Protein 2RA5 (pdb70)

B-factor: mean 69.68, std 23.27, range [31.13, 173.4]

CATH classification: 3.40.1410.10

Secondary structure (DSSP, 8-state):
-EEEEE--EEEEEEEEEEE--HHHHHHHT--TT-EEEEEEEEEEBTTB--EEEEEE-SSS----TTHHHHS-TTT--TTS----EEEE---EEEPPHHHHHHHT--TT-EEE--EEEE-TTS-EEEEEEEEB-TTT----EEEEE--

Radius of gyration: 16.04 Å; Cα contacts (8 Å, |Δi|>4): 306; chains: 1; bounding box: 36×43×37 Å

Structure (mmCIF, N/CA/C/O backbone):
data_2RA5
#
_entry.id   2RA5
#
_cell.length_a   43.768
_cell.length_b   43.768
_cell.length_c   170.735
_cell.angle_alpha   90.00
_cell.angle_beta   90.00
_cell.angle_gamma   90.00
#
_symmetry.space_group_name_H-M   'P 43 21 2'
#
loop_
_entity.id
_entity.type
_entity.pdbx_description
1 polymer 'Putative transcriptional regulator'
2 non-polymer 'S,R MESO-TARTARIC ACID'
3 non-polymer 'ISOPROPYL ALCOHOL'
4 water water
#
loop_
_atom_site.group_PDB
_atom_site.id
_atom_site.type_symbol
_atom_site.label_atom_id
_atom_site.label_alt_id
_atom_site.label_comp_id
_atom_site.label_asym_id
_atom_site.label_entity_id
_atom_site.label_seq_id
_atom_site.pdbx_PDB_ins_code
_atom_site.Cartn_x
_atom_site.Cartn_y
_atom_site.Cartn_z
_atom_site.occupancy
_atom_site.B_iso_or_equiv
_atom_site.auth_seq_id
_atom_site.auth_comp_id
_atom_site.auth_asym_id
_atom_site.auth_atom_id
_atom_site.pdbx_PDB_model_num
ATOM 1 N N . GLY A 1 68 ? 34.292 -0.545 41.392 1.00 101.20 66 GLY A N 1
ATOM 2 C CA . GLY A 1 68 ? 34.446 0.672 42.173 1.00 114.78 66 GLY A CA 1
ATOM 3 C C . GLY A 1 68 ? 34.362 1.909 41.292 1.00 108.11 66 GLY A C 1
ATOM 4 O O . GLY A 1 68 ? 34.663 1.833 40.093 1.00 93.25 66 GLY A O 1
ATOM 5 N N . LEU A 1 69 ? 33.962 3.040 41.880 1.00 87.44 67 LEU A N 1
ATOM 6 C CA . LEU A 1 69 ? 33.736 4.274 41.124 1.00 72.05 67 LEU A CA 1
ATOM 7 C C . LEU A 1 69 ? 34.756 5.401 41.405 1.00 63.54 67 LEU A C 1
ATOM 8 O O . LEU A 1 69 ? 34.737 6.053 42.445 1.00 66.21 67 LEU A O 1
ATOM 13 N N . LEU A 1 70 ? 35.645 5.623 40.451 1.00 63.57 68 LEU A N 1
ATOM 14 C CA . LEU A 1 70 ? 36.546 6.754 40.521 1.00 67.16 68 LEU A CA 1
ATOM 15 C C . LEU A 1 70 ? 35.893 8.043 39.967 1.00 67.89 68 LEU A C 1
ATOM 16 O O . LEU A 1 70 ? 34.993 8.006 39.124 1.00 63.18 68 LEU A O 1
ATOM 21 N N . VAL A 1 71 ? 36.359 9.183 40.457 1.00 66.26 69 VAL A N 1
ATOM 22 C CA . VAL A 1 71 ? 35.794 10.471 40.091 1.00 56.88 69 VAL A CA 1
ATOM 23 C C . VAL A 1 71 ? 36.880 11.441 39.600 1.00 70.45 69 VAL A C 1
ATOM 24 O O . VAL A 1 71 ? 38.029 11.411 40.059 1.00 76.08 69 VAL A O 1
ATOM 28 N N . ARG A 1 72 ? 36.512 12.270 38.633 1.00 68.65 70 ARG A N 1
ATOM 29 C CA . ARG A 1 72 ? 37.366 13.346 38.159 1.00 72.25 70 ARG A CA 1
ATOM 30 C C . ARG A 1 72 ? 36.491 14.584 38.048 1.00 82.92 70 ARG A C 1
ATOM 31 O O . ARG A 1 72 ? 35.403 14.529 37.474 1.00 74.17 70 ARG A O 1
ATOM 39 N N . ARG A 1 73 ? 36.941 15.701 38.603 1.00 92.53 71 ARG A N 1
ATOM 40 C CA . ARG A 1 73 ? 36.154 16.924 38.511 1.00 96.91 71 ARG A CA 1
ATOM 41 C C . ARG A 1 73 ? 36.419 17.605 37.175 1.00 100.50 71 ARG A C 1
ATOM 42 O O . ARG A 1 73 ? 37.569 17.734 36.762 1.00 105.07 71 ARG A O 1
ATOM 50 N N . ARG A 1 74 ? 35.351 18.027 36.502 1.00 107.25 72 ARG A N 1
ATOM 51 C CA . ARG A 1 74 ? 35.465 18.833 35.286 1.00 112.21 72 ARG A CA 1
ATOM 52 C C . ARG A 1 74 ? 35.264 20.319 35.571 1.00 98.99 72 ARG A C 1
ATOM 53 O O . ARG A 1 74 ? 36.432 20.049 35.818 1.00 112.41 72 ARG A O 1
ATOM 61 N N . PRO A 1 105 ? 39.233 30.991 39.516 1.00 88.47 103 PRO A N 1
ATOM 62 C CA . 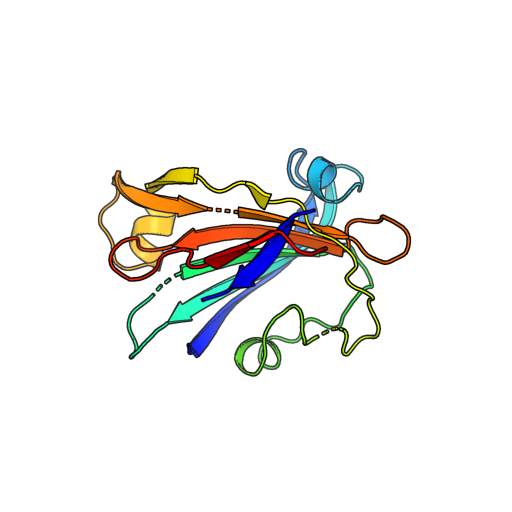PRO A 1 105 ? 38.586 32.278 39.652 1.00 97.68 103 PRO A CA 1
ATOM 63 C C . PRO A 1 105 ? 39.405 33.222 40.560 1.00 92.81 103 PRO A C 1
ATOM 64 O O . PRO A 1 105 ? 40.505 32.879 40.988 1.00 99.86 103 PRO A O 1
ATOM 68 N N . ALA A 1 106 ? 38.847 34.382 40.904 1.00 74.45 104 ALA A N 1
ATOM 69 C CA . ALA A 1 106 ? 39.478 35.267 41.889 1.00 80.69 104 ALA A CA 1
ATOM 70 C C . ALA A 1 106 ? 38.740 35.248 43.224 1.00 77.20 104 ALA A C 1
ATOM 71 O O . ALA A 1 106 ? 37.504 35.219 43.282 1.00 60.89 104 ALA A O 1
ATOM 73 N N . THR A 1 107 ? 39.501 35.281 44.306 1.0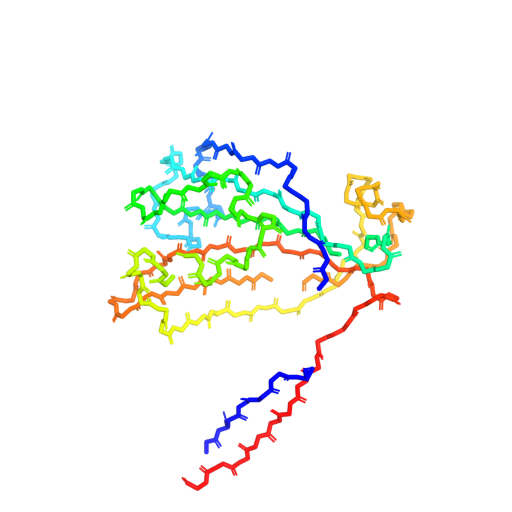0 64.99 105 THR A N 1
ATOM 74 C CA . THR A 1 107 ? 38.899 35.150 45.629 1.00 75.84 105 THR A CA 1
ATOM 75 C C . THR A 1 107 ? 39.063 36.407 46.488 1.00 64.48 105 THR A C 1
ATOM 76 O O . THR A 1 107 ? 40.155 36.978 46.567 1.00 76.80 105 THR A O 1
ATOM 80 N N . LYS A 1 108 ? 37.972 36.842 47.115 1.00 68.79 106 LYS A N 1
ATOM 81 C CA . LYS A 1 108 ? 38.020 37.954 48.068 1.00 88.12 106 LYS A CA 1
ATOM 82 C C . LYS A 1 108 ? 37.455 37.600 49.450 1.00 77.28 106 LYS A C 1
ATOM 83 O O . LYS A 1 108 ? 36.278 37.266 49.590 1.00 67.04 106 LYS A O 1
ATOM 89 N N . VAL A 1 109 ? 38.293 37.686 50.476 1.00 65.62 107 VAL A N 1
ATOM 90 C CA . VAL A 1 109 ? 37.849 37.377 51.830 1.00 72.14 107 VAL A CA 1
ATOM 91 C C . VAL A 1 109 ? 36.916 38.435 52.431 1.00 63.16 107 VAL A C 1
ATOM 92 O O . VAL A 1 109 ? 37.276 39.600 52.529 1.00 71.93 107 VAL A O 1
ATOM 96 N N . LEU A 1 110 ? 35.727 38.016 52.851 1.00 58.60 108 LEU A N 1
ATOM 97 C CA . LEU A 1 110 ? 34.759 38.922 53.472 1.00 50.02 108 LEU A CA 1
ATOM 98 C C . LEU A 1 110 ? 34.678 38.792 54.997 1.00 72.25 108 LEU A C 1
ATOM 99 O O . LEU A 1 110 ? 34.254 39.717 55.674 1.00 62.12 108 LEU A O 1
ATOM 104 N N . VAL A 1 111 ? 35.049 37.636 55.532 1.00 61.27 109 VAL A N 1
ATOM 105 C CA . VAL A 1 111 ? 35.030 37.427 56.968 1.00 51.01 109 VAL A CA 1
ATOM 106 C C . VAL A 1 111 ? 36.144 36.488 57.394 1.00 54.61 109 VAL A C 1
ATOM 107 O O . VAL A 1 111 ? 36.314 35.400 56.850 1.00 55.40 109 VAL A O 1
ATOM 111 N N . ASN A 1 112 ? 36.915 36.929 58.370 1.00 37.30 110 ASN A N 1
ATOM 112 C CA . ASN A 1 112 ? 37.888 36.063 59.023 1.00 55.96 110 ASN A CA 1
ATOM 113 C C . ASN A 1 112 ? 37.799 36.213 60.567 1.00 52.31 110 ASN A C 1
ATOM 114 O O . ASN A 1 112 ? 38.399 37.088 61.178 1.00 40.26 110 ASN A O 1
ATOM 119 N N . THR A 1 113 ? 37.017 35.358 61.198 1.00 47.14 111 THR A N 1
ATOM 120 C CA . THR A 1 113 ? 36.730 35.545 62.600 1.00 42.55 111 THR A CA 1
ATOM 121 C C . THR A 1 113 ? 36.713 34.250 63.459 1.00 54.92 111 THR A C 1
ATOM 122 O O . THR A 1 113 ? 36.920 33.127 62.987 1.00 41.57 111 THR A O 1
ATOM 126 N N . VAL A 1 114 ? 36.505 34.447 64.748 1.00 50.80 112 VAL A N 1
ATOM 127 C CA . VAL A 1 114 ? 36.402 33.359 65.703 1.00 48.20 112 VAL A CA 1
ATOM 128 C C . VAL A 1 114 ? 35.039 33.490 66.367 1.00 39.82 112 VAL A C 1
ATOM 129 O O . VAL A 1 114 ? 34.566 34.598 66.642 1.00 44.57 112 VAL A O 1
ATOM 133 N N . VAL A 1 115 ? 34.417 32.352 66.645 1.00 46.68 113 VAL A N 1
ATOM 134 C CA . VAL A 1 115 ? 32.970 32.295 66.788 1.00 42.05 113 VAL A CA 1
ATOM 135 C C . VAL A 1 115 ? 32.616 31.065 67.637 1.00 50.19 113 VAL A C 1
ATOM 136 O O . VAL A 1 115 ? 33.350 30.080 67.627 1.00 36.82 113 VAL A O 1
ATOM 140 N N . PRO A 1 116 ? 31.523 31.127 68.410 1.00 40.58 114 PRO A N 1
ATOM 141 C CA . PRO A 1 116 ? 31.123 29.933 69.173 1.00 44.77 114 PRO A CA 1
ATOM 142 C C . PRO A 1 116 ? 30.339 28.961 68.310 1.00 54.89 114 PRO A C 1
ATOM 143 O O . PRO A 1 116 ? 29.466 29.414 67.584 1.00 47.05 114 PRO A O 1
ATOM 147 N N . ALA A 1 117 ? 30.616 27.661 68.392 1.00 45.50 115 ALA A N 1
ATOM 148 C CA . ALA A 1 117 ? 29.904 26.697 67.552 1.00 36.32 115 ALA A CA 1
ATOM 149 C C . ALA A 1 117 ? 28.414 26.560 67.908 1.00 44.16 115 ALA A C 1
ATOM 150 O O . ALA A 1 117 ? 28.057 26.378 69.063 1.00 50.77 115 ALA A O 1
ATOM 152 N N . THR A 1 118 ? 27.549 26.704 66.908 1.00 47.95 116 THR A N 1
ATOM 153 C CA . THR A 1 118 ? 26.129 26.387 67.053 1.00 46.76 116 THR A CA 1
ATOM 154 C C . THR A 1 118 ? 26.026 24.876 67.021 1.00 55.75 116 THR A C 1
ATOM 155 O O . THR A 1 118 ? 27.027 24.182 66.826 1.00 53.83 116 THR A O 1
ATOM 159 N N . ALA A 1 119 ? 24.818 24.362 67.189 1.00 56.21 117 ALA A N 1
ATOM 160 C CA . ALA A 1 119 ? 24.642 22.926 67.260 1.00 66.88 117 ALA A CA 1
ATOM 161 C C . ALA A 1 119 ? 25.001 22.268 65.942 1.00 53.55 117 ALA A C 1
ATOM 162 O O . ALA A 1 119 ? 25.633 21.221 65.931 1.00 62.59 117 ALA A O 1
ATOM 164 N N A GLU A 1 120 ? 24.598 22.904 64.833 0.50 47.51 118 GLU A N 1
ATOM 165 N N B GLU A 1 120 ? 24.614 22.873 64.815 0.50 48.00 118 GLU A N 1
ATOM 166 C CA A GLU A 1 120 ? 24.882 22.415 63.487 0.50 53.72 118 GLU A CA 1
ATOM 167 C CA B GLU A 1 120 ? 24.934 22.260 63.532 0.50 53.79 118 GLU A CA 1
ATOM 168 C C A GLU A 1 120 ? 26.383 22.345 63.221 0.50 53.45 118 GLU A C 1
ATOM 169 C C B GLU A 1 120 ? 26.429 22.311 63.226 0.50 53.09 118 GLU A C 1
ATOM 170 O O A GLU A 1 120 ? 26.896 21.351 62.707 0.50 48.65 118 GLU A O 1
ATOM 171 O O B GLU A 1 120 ? 26.987 21.361 62.679 0.50 47.38 118 GLU A O 1
ATOM 182 N N . ILE A 1 121 ? 27.087 23.405 63.588 1.00 49.16 119 ILE A N 1
ATOM 183 C CA . ILE A 1 121 ? 28.527 23.463 63.386 1.00 51.28 119 ILE A CA 1
ATOM 184 C C . ILE A 1 121 ? 29.238 22.461 64.288 1.00 47.67 119 ILE A C 1
ATOM 185 O O . ILE A 1 121 ? 30.189 21.811 63.864 1.00 47.23 119 ILE A O 1
ATOM 190 N N . ALA A 1 122 ? 28.776 22.338 65.530 1.00 50.05 120 ALA A N 1
ATOM 191 C CA . ALA A 1 122 ? 29.388 21.418 66.488 1.00 41.22 120 ALA A CA 1
ATOM 192 C C . ALA A 1 122 ? 29.231 19.982 65.984 1.00 40.49 120 ALA A C 1
ATOM 193 O O . ALA A 1 122 ? 30.191 19.196 65.919 1.00 43.05 120 ALA A O 1
ATOM 195 N N . ALA A 1 123 ? 28.008 19.653 65.604 1.00 35.84 121 ALA A N 1
ATOM 196 C CA . ALA A 1 123 ? 27.712 18.385 64.945 1.00 50.76 121 ALA A CA 1
ATOM 197 C C . ALA A 1 123 ? 28.632 18.079 63.757 1.00 54.62 121 ALA A C 1
ATOM 198 O O . ALA A 1 123 ? 29.210 16.989 63.695 1.00 48.38 121 ALA A O 1
ATOM 200 N N . ALA A 1 124 ? 28.778 19.026 62.826 1.00 38.52 122 ALA A N 1
ATOM 201 C CA . ALA A 1 124 ? 29.605 18.775 61.640 1.00 44.36 122 ALA A CA 1
ATOM 202 C C . ALA A 1 124 ? 31.051 18.508 62.035 1.00 41.79 122 ALA A C 1
ATOM 203 O O . ALA A 1 124 ? 31.658 17.541 61.588 1.00 47.95 122 ALA A O 1
ATOM 205 N N . LEU A 1 125 ? 31.581 19.336 62.923 1.00 45.31 123 LEU A N 1
ATOM 206 C CA . LEU A 1 125 ? 33.011 19.327 63.226 1.00 38.60 123 LEU A CA 1
ATOM 207 C C . LEU A 1 125 ? 33.391 18.369 64.355 1.00 42.43 123 LEU A C 1
ATOM 208 O O . LEU A 1 125 ? 34.576 18.086 64.563 1.00 39.00 123 LEU A O 1
ATOM 213 N N . GLY A 1 126 ? 32.395 17.878 65.092 1.00 35.53 124 GLY A N 1
ATOM 214 C CA . GLY A 1 126 ? 32.680 17.053 66.257 1.00 47.10 124 GLY A CA 1
ATOM 215 C C . GLY A 1 126 ? 33.375 17.829 67.366 1.00 41.23 124 GLY A C 1
ATOM 216 O O . GLY A 1 126 ? 34.373 17.388 67.921 1.00 46.38 124 GLY A O 1
ATOM 217 N N . VAL A 1 127 ? 32.872 19.024 67.651 1.00 50.94 125 VAL A N 1
ATOM 218 C CA . VAL A 1 127 ? 33.321 19.801 68.800 1.00 39.86 125 VAL A CA 1
ATOM 219 C C . VAL A 1 127 ? 32.102 20.111 69.666 1.00 48.24 125 VAL A C 1
ATOM 220 O O . VAL A 1 127 ? 30.961 19.796 69.306 1.00 40.79 125 VAL A O 1
ATOM 224 N N . ALA A 1 128 ? 32.339 20.699 70.826 1.00 47.62 126 ALA A N 1
ATOM 225 C CA . ALA A 1 128 ? 31.239 21.012 71.711 1.00 44.54 126 ALA A CA 1
ATOM 226 C C . ALA A 1 128 ? 30.560 22.289 71.254 1.00 44.57 126 ALA A C 1
ATOM 227 O O . ALA A 1 128 ? 31.225 23.198 70.743 1.00 42.04 126 ALA A O 1
ATOM 229 N N . GLU A 1 129 ? 29.235 22.317 71.390 1.00 38.55 127 GLU A N 1
ATOM 230 C CA . GLU A 1 129 ? 28.457 23.538 71.254 1.00 54.19 127 GLU A CA 1
ATOM 231 C C . GLU A 1 129 ? 29.140 24.668 71.976 1.00 51.44 127 GLU A C 1
ATOM 232 O O . GLU A 1 129 ? 29.655 24.473 73.072 1.00 51.63 127 GLU A O 1
ATOM 238 N N . ASP A 1 130 ? 29.127 25.848 71.360 1.00 47.46 128 ASP A N 1
ATOM 239 C CA . ASP A 1 130 ? 29.743 27.058 71.902 1.00 43.11 128 ASP A CA 1
ATOM 240 C C . ASP A 1 130 ? 31.264 26.971 72.047 1.00 49.50 128 ASP A C 1
ATOM 241 O O . ASP A 1 130 ? 31.886 27.921 72.507 1.00 44.90 128 ASP A O 1
ATOM 246 N N . SER A 1 131 ? 31.882 25.853 71.690 1.00 38.09 129 SER A N 1
ATOM 247 C CA . SER A 1 131 ? 33.348 25.855 71.663 1.00 38.79 129 SER A CA 1
ATOM 248 C C . SER A 1 131 ? 33.756 26.763 70.492 1.00 51.52 129 SER A C 1
ATOM 249 O O . SER A 1 131 ? 32.945 27.050 69.597 1.00 40.40 129 SER A O 1
ATOM 252 N N . GLU A 1 132 ? 34.990 27.237 70.488 1.00 44.62 130 GLU A N 1
ATOM 253 C CA . GLU A 1 132 ? 35.352 28.249 69.520 1.00 62.32 130 GLU A CA 1
ATOM 254 C C . GLU A 1 132 ? 35.862 27.626 68.227 1.00 59.41 130 GLU A C 1
ATOM 255 O O . GLU A 1 132 ? 36.628 26.668 68.247 1.00 46.74 130 GLU A O 1
ATOM 261 N N . VAL A 1 133 ? 35.396 28.158 67.099 1.00 47.87 131 VAL A N 1
ATOM 262 C CA . VAL A 1 133 ? 35.853 27.699 65.805 1.00 49.27 131 VAL A CA 1
ATOM 263 C C . VAL A 1 133 ? 36.172 28.921 64.961 1.00 49.50 131 VAL A C 1
ATOM 264 O O . VAL A 1 133 ? 35.766 30.039 65.286 1.00 44.32 131 VAL A O 1
ATOM 268 N N . HIS A 1 134 ? 36.927 28.710 63.893 1.00 50.31 132 HIS A N 1
ATOM 269 C CA . HIS A 1 134 ? 37.233 29.781 62.974 1.00 46.38 132 HIS A CA 1
ATOM 270 C C . HIS A 1 134 ? 36.133 29.893 61.944 1.00 53.99 132 HIS A C 1
ATOM 271 O O . HIS A 1 134 ? 35.742 28.895 61.357 1.00 52.55 132 HIS A O 1
ATOM 278 N N . ARG A 1 135 ? 35.628 31.102 61.722 1.00 49.99 133 ARG A N 1
ATOM 279 C CA . ARG A 1 135 ? 34.724 31.329 60.595 1.00 53.75 133 ARG A CA 1
ATOM 280 C C . ARG A 1 135 ? 35.334 32.200 59.481 1.00 50.36 133 ARG A C 1
ATOM 281 O O . ARG A 1 135 ? 35.658 33.377 59.680 1.00 49.14 133 ARG A O 1
ATOM 289 N N . ILE A 1 136 ? 35.464 31.604 58.306 1.00 52.62 134 ILE A N 1
ATOM 290 C CA . ILE A 1 136 ? 35.914 32.315 57.118 1.00 56.51 134 ILE A CA 1
ATOM 291 C C . ILE A 1 136 ? 34.779 32.473 56.106 1.00 53.00 134 ILE A C 1
ATOM 292 O O . ILE A 1 136 ? 33.966 31.567 55.903 1.00 46.41 134 ILE A O 1
ATOM 297 N N . GLU A 1 137 ? 34.717 33.642 55.487 1.00 56.88 135 GLU A N 1
ATOM 298 C CA . GLU A 1 137 ? 33.796 33.856 54.385 1.00 52.02 135 GLU A CA 1
ATOM 299 C C . GLU A 1 137 ? 34.524 34.430 53.157 1.00 61.26 135 GLU A C 1
ATOM 300 O O . GLU A 1 137 ? 35.267 35.400 53.265 1.00 51.20 135 GLU A O 1
ATOM 306 N N . ARG A 1 138 ? 34.335 33.795 52.002 1.00 54.37 136 ARG A N 1
ATOM 307 C CA . ARG A 1 138 ? 34.939 34.253 50.749 1.00 52.92 136 ARG A CA 1
ATOM 308 C C . ARG A 1 138 ? 33.903 34.432 49.641 1.00 56.30 136 ARG A C 1
ATOM 309 O O . ARG A 1 138 ? 32.955 33.654 49.519 1.00 46.11 136 ARG A O 1
ATOM 317 N N . LEU A 1 139 ? 34.107 35.459 48.826 1.00 52.22 137 LEU A N 1
ATOM 318 C CA . LEU A 1 139 ? 33.402 35.578 47.559 1.00 59.95 137 LEU A CA 1
ATOM 319 C C . LEU A 1 139 ? 34.368 35.157 46.441 1.00 65.40 137 LEU A C 1
ATOM 320 O O . LEU A 1 139 ? 35.522 35.589 46.409 1.00 52.43 137 LEU A O 1
ATOM 325 N N . ARG A 1 140 ? 33.914 34.263 45.567 1.00 52.79 138 ARG A N 1
ATOM 326 C CA . ARG A 1 140 ? 34.691 33.874 44.392 1.00 65.76 138 ARG A CA 1
ATOM 327 C C . ARG A 1 140 ? 34.113 34.554 43.173 1.00 51.76 138 ARG A C 1
ATOM 328 O O . ARG A 1 140 ? 32.909 34.476 42.916 1.00 54.36 138 ARG A O 1
ATOM 336 N N . LEU A 1 141 ? 34.957 35.237 42.417 1.00 55.93 139 LEU A N 1
ATOM 337 C CA . LEU A 1 141 ? 34.459 35.847 41.187 1.00 82.64 139 LEU A CA 1
ATOM 338 C C . LEU A 1 141 ? 35.164 35.339 39.936 1.00 66.45 139 LEU A C 1
ATOM 339 O O . LEU A 1 141 ? 36.351 34.991 39.964 1.00 67.09 139 LEU A O 1
ATOM 344 N N . THR A 1 142 ? 34.405 35.292 38.847 1.00 70.08 140 THR A N 1
ATOM 345 C CA . THR A 1 142 ? 34.943 34.992 37.526 1.00 94.37 140 THR A CA 1
ATOM 346 C C . THR A 1 142 ? 34.667 36.149 36.586 1.00 88.95 140 THR A C 1
ATOM 347 O O . THR A 1 142 ? 33.503 36.527 36.384 1.00 76.68 140 THR A O 1
ATOM 351 N N . HIS A 1 143 ? 35.736 36.702 36.014 1.00 90.98 141 HIS A N 1
ATOM 352 C CA . HIS A 1 143 ? 35.632 37.851 35.121 1.00 98.30 141 HIS A CA 1
ATOM 353 C C . HIS A 1 143 ? 34.997 39.020 35.861 1.00 99.03 141 HIS A C 1
ATOM 354 O O . HIS A 1 143 ? 34.190 39.763 35.301 1.00 94.73 141 HIS A O 1
ATOM 361 N N . GLY A 1 144 ? 35.361 39.161 37.133 1.00 96.57 142 GLY A N 1
ATOM 362 C CA . GLY A 1 144 ? 34.856 40.236 37.965 1.00 88.73 142 GLY A CA 1
ATOM 363 C C . GLY A 1 144 ? 33.404 40.093 38.392 1.00 88.47 142 GLY A C 1
ATOM 364 O O . GLY A 1 144 ? 32.891 40.942 39.124 1.00 96.90 142 GLY A O 1
ATOM 365 N N . GLU A 1 145 ? 32.737 39.039 37.928 1.00 86.83 143 GLU A N 1
ATOM 366 C CA . GLU A 1 145 ? 31.368 38.757 38.354 1.00 90.67 143 GLU A CA 1
ATOM 367 C C . GLU A 1 145 ? 31.346 37.694 39.465 1.00 88.92 143 GLU A C 1
ATOM 368 O O . GLU A 1 145 ? 32.147 36.755 39.459 1.00 76.51 143 GLU A O 1
ATOM 374 N N . PRO A 1 146 ? 30.434 37.847 40.437 1.00 77.83 144 PRO A N 1
ATOM 375 C CA . PRO A 1 146 ? 30.369 36.935 41.583 1.00 79.83 144 PRO A CA 1
ATOM 376 C C . PRO A 1 146 ? 29.819 35.571 41.190 1.00 81.98 144 PRO A C 1
ATOM 377 O O . PRO A 1 146 ? 28.774 35.471 40.548 1.00 79.09 144 PRO A O 1
ATOM 389 N N . ALA A 1 148 ? 30.268 32.482 43.503 1.00 65.58 146 ALA A N 1
ATOM 390 C CA . ALA A 1 148 ? 29.959 31.660 44.658 1.00 68.78 146 ALA A CA 1
ATOM 391 C C . ALA A 1 148 ? 30.258 32.391 45.957 1.00 61.64 146 ALA A C 1
ATOM 392 O O . ALA A 1 148 ? 31.162 33.234 46.017 1.00 55.70 146 ALA A O 1
ATOM 394 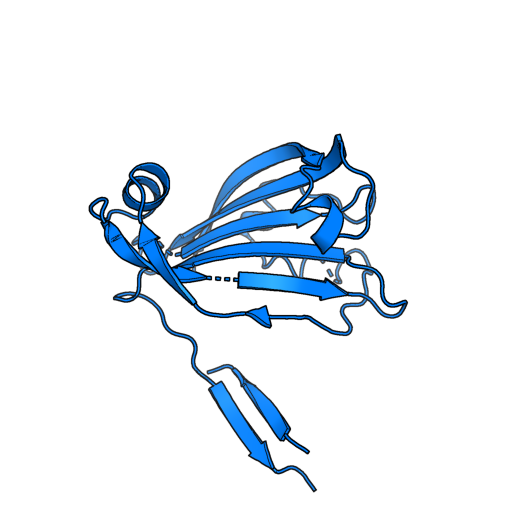N N . TYR A 1 149 ? 29.481 32.057 46.985 1.00 57.08 147 TYR A N 1
ATOM 395 C CA . TYR A 1 149 ? 29.712 32.528 48.354 1.00 66.48 147 TYR A CA 1
ATOM 396 C C . TYR A 1 149 ? 30.120 31.373 49.291 1.00 47.83 147 TYR A C 1
ATOM 397 O O . TYR A 1 149 ? 29.337 30.458 49.539 1.00 42.10 147 TYR A O 1
ATOM 406 N N . LEU A 1 150 ? 31.352 31.415 49.792 1.00 44.26 148 LEU A N 1
ATOM 407 C CA . LEU A 1 150 ? 31.926 30.304 50.548 1.00 49.09 148 LEU A CA 1
ATOM 408 C C . LEU A 1 150 ? 32.117 30.590 52.044 1.00 58.14 148 LEU A C 1
ATOM 409 O O . LEU A 1 150 ? 33.007 31.352 52.409 1.00 48.27 148 LEU A O 1
ATOM 414 N N . CYS A 1 151 ? 31.302 29.971 52.902 1.00 56.82 149 CYS A N 1
ATOM 415 C CA . CYS A 1 151 ? 31.517 30.031 54.359 1.00 68.84 149 CYS A CA 1
ATOM 416 C C . CYS A 1 151 ? 32.191 28.761 54.872 1.00 56.82 149 CYS A C 1
ATOM 417 O O . CYS A 1 151 ? 31.672 27.663 54.683 1.00 44.40 149 CYS A O 1
ATOM 420 N N . ASN A 1 152 ? 33.333 28.906 55.536 1.00 51.17 150 ASN A N 1
ATOM 421 C CA . ASN A 1 152 ? 33.991 27.749 56.151 1.00 46.15 150 ASN A CA 1
ATOM 422 C C . ASN A 1 152 ? 34.268 27.852 57.652 1.00 52.77 150 ASN A C 1
ATOM 423 O O . ASN A 1 152 ? 34.494 28.935 58.194 1.00 43.75 150 ASN A O 1
ATOM 428 N N . TYR A 1 153 ? 34.245 26.704 58.318 1.00 46.12 151 TYR A N 1
ATOM 429 C CA . TYR A 1 153 ? 34.522 26.642 59.743 1.00 43.33 151 TYR A CA 1
ATOM 430 C C . TYR A 1 153 ? 35.619 25.655 60.003 1.00 45.10 151 TYR A C 1
ATOM 431 O O . TYR A 1 153 ? 35.571 24.530 59.521 1.00 53.59 151 TYR A O 1
ATOM 440 N N . LEU A 1 154 ? 36.626 26.084 60.748 1.00 40.38 152 LEU A N 1
ATOM 441 C CA . LEU A 1 154 ? 37.708 25.193 61.125 1.00 43.43 152 LEU A CA 1
ATOM 442 C C . LEU A 1 154 ? 37.799 25.075 62.644 1.00 49.14 152 LEU A C 1
ATOM 443 O O . LEU A 1 154 ? 37.539 26.035 63.369 1.00 44.03 152 LEU A O 1
ATOM 448 N N . PRO A 1 155 ? 38.158 23.880 63.128 1.00 59.06 153 PRO A N 1
ATOM 449 C CA . PRO A 1 155 ? 38.412 23.714 64.556 1.00 58.43 153 PRO A CA 1
ATOM 450 C C . PRO A 1 155 ? 39.700 24.440 64.948 1.00 58.91 153 PRO A C 1
ATOM 451 O O . PRO A 1 155 ? 40.533 24.725 64.093 1.00 58.39 153 PRO A O 1
ATOM 455 N N . PRO A 1 156 ? 39.856 24.740 66.243 1.00 67.73 154 PRO A N 1
ATOM 456 C CA . PRO A 1 156 ? 41.008 25.502 66.738 1.00 72.07 154 PRO A CA 1
ATOM 457 C C . PRO A 1 156 ? 42.365 24.847 66.475 1.00 74.01 154 PRO A C 1
ATOM 458 O O . PRO A 1 156 ? 42.485 23.621 66.514 1.00 71.13 154 PRO A O 1
ATOM 462 N N . GLY A 1 157 ? 43.379 25.673 66.231 1.00 76.48 155 GLY A N 1
ATOM 463 C CA . GLY A 1 157 ? 44.760 25.220 66.213 1.00 87.97 155 GLY A CA 1
ATOM 464 C C . GLY A 1 157 ? 45.088 24.220 65.129 1.00 92.56 155 GLY A C 1
ATOM 465 O O . GLY A 1 157 ? 45.662 23.163 65.384 1.00 95.28 155 GLY A O 1
ATOM 466 N N . LEU A 1 158 ? 44.713 24.564 63.907 1.00 102.10 156 LEU A N 1
ATOM 467 C CA . LEU A 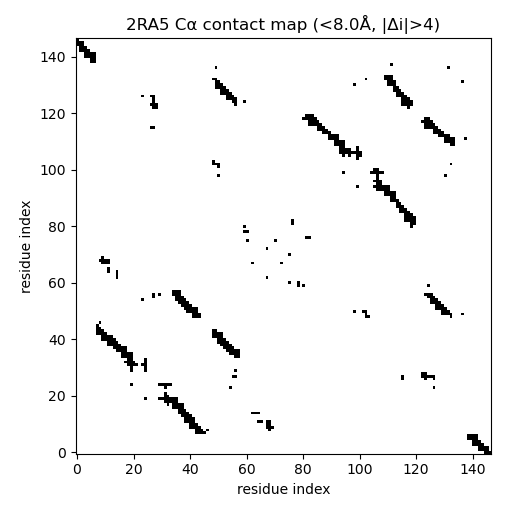1 158 ? 44.975 23.723 62.758 1.00 99.66 156 LEU A CA 1
ATOM 468 C C . LEU A 1 158 ? 45.897 24.488 61.829 1.00 116.79 156 LEU A C 1
ATOM 469 O O . LEU A 1 158 ? 46.959 24.003 61.438 1.00 123.41 156 LEU A O 1
ATOM 474 N N . VAL A 1 159 ? 45.483 25.707 61.500 1.00 118.46 157 VAL A N 1
ATOM 475 C CA . VAL A 1 159 ? 46.160 26.514 60.496 1.00 116.90 157 VAL A CA 1
ATOM 476 C C . VAL A 1 159 ? 46.188 27.987 60.896 1.00 119.69 157 VAL A C 1
ATOM 477 O O . VAL A 1 159 ? 45.400 28.431 61.738 1.00 112.03 157 VAL A O 1
ATOM 481 N N . ASP A 1 160 ? 47.112 28.731 60.292 1.00 123.49 158 ASP A N 1
ATOM 482 C CA . ASP A 1 160 ? 47.134 30.183 60.384 1.00 126.35 158 ASP A CA 1
ATOM 483 C C . ASP A 1 160 ? 46.310 30.696 59.217 1.00 113.69 158 ASP A C 1
ATOM 484 O O . ASP A 1 160 ? 46.634 30.449 58.052 1.00 97.41 158 ASP A O 1
ATOM 489 N N . LEU A 1 161 ? 45.238 31.407 59.530 1.00 114.05 159 LEU A N 1
ATOM 490 C CA . LEU A 1 161 ? 44.215 31.681 58.534 1.00 109.45 159 LEU A CA 1
ATOM 491 C C . LEU A 1 161 ? 44.335 33.066 57.906 1.00 103.29 159 LEU A C 1
ATOM 492 O O . LEU A 1 161 ? 43.384 33.555 57.301 1.00 103.89 159 LEU A O 1
ATOM 497 N N A ASP A 1 162 ? 45.515 33.673 58.022 0.50 106.15 160 ASP A N 1
ATOM 498 N N B ASP A 1 162 ? 45.498 33.692 58.062 0.50 106.17 160 ASP A N 1
ATOM 499 C CA A ASP A 1 162 ? 45.774 35.012 57.485 0.50 104.55 160 ASP A CA 1
ATOM 500 C CA B ASP A 1 162 ? 45.654 35.095 57.687 0.50 104.29 160 ASP A CA 1
ATOM 501 C C A ASP A 1 162 ? 44.938 35.358 56.254 0.50 102.69 160 ASP A C 1
ATOM 502 C C B ASP A 1 162 ? 45.034 35.442 56.329 0.50 102.65 160 ASP A C 1
ATOM 503 O O A ASP A 1 162 ? 45.041 34.700 55.214 0.50 92.05 160 ASP A O 1
ATOM 504 O O B ASP A 1 162 ? 45.365 34.857 55.294 0.50 95.98 160 ASP A O 1
ATOM 513 N N . THR A 1 163 ? 44.099 36.386 56.377 1.00 108.75 161 THR A N 1
ATOM 514 C CA . THR A 1 163 ? 43.424 36.921 55.209 1.00 101.63 161 THR A CA 1
ATOM 515 C C . THR A 1 163 ? 44.547 37.379 54.303 1.00 107.69 161 THR A C 1
ATOM 516 O O . THR A 1 163 ? 45.547 37.918 54.777 1.00 116.17 161 THR A O 1
ATOM 520 N N . GLY A 1 164 ? 44.410 37.156 53.006 1.00 87.39 162 GLY A N 1
ATOM 521 C CA . GLY A 1 164 ? 45.486 37.499 52.097 1.00 90.21 162 GLY A CA 1
ATOM 522 C C . GLY A 1 164 ? 46.069 36.241 51.495 1.00 87.93 162 GLY A C 1
ATOM 523 O O . GLY A 1 164 ? 46.017 36.058 50.281 1.00 92.05 162 GLY A O 1
ATOM 524 N N . GLN A 1 165 ? 46.618 35.371 52.339 1.00 77.68 163 GLN A N 1
ATOM 525 C CA . GLN A 1 165 ? 46.996 34.043 51.885 1.00 66.05 163 GLN A CA 1
ATOM 526 C C . GLN A 1 165 ? 45.804 33.421 51.184 1.00 84.58 163 GLN A C 1
ATOM 527 O O . GLN A 1 165 ? 45.946 32.703 50.198 1.00 84.18 163 GLN A O 1
ATOM 533 N N . LEU A 1 166 ? 44.624 33.735 51.704 1.00 83.28 164 LEU A N 1
ATOM 534 C CA . LEU A 1 166 ? 43.371 33.181 51.224 1.00 82.73 164 LEU A CA 1
ATOM 535 C C . LEU A 1 166 ? 42.940 33.746 49.876 1.00 80.17 164 LEU A C 1
ATOM 536 O O . LEU A 1 166 ? 42.137 33.142 49.167 1.00 85.37 164 LEU A O 1
ATOM 541 N N . GLU A 1 167 ? 43.454 34.918 49.537 1.00 88.53 165 GLU A N 1
ATOM 542 C CA . GLU A 1 167 ? 43.133 35.516 48.252 1.00 97.05 165 GLU A CA 1
ATOM 543 C C . GLU A 1 167 ? 44.097 34.994 47.190 1.00 85.29 165 GLU A C 1
ATOM 544 O O . GLU A 1 167 ? 43.821 35.064 45.992 1.00 88.39 165 GLU A O 1
ATOM 550 N N . ALA A 1 168 ? 45.214 34.438 47.654 1.00 83.60 166 ALA A N 1
ATOM 551 C CA . ALA A 1 168 ? 46.218 33.836 46.782 1.00 83.37 166 ALA A CA 1
ATOM 552 C C . ALA A 1 168 ? 45.868 32.403 46.387 1.00 89.65 166 ALA A C 1
ATOM 553 O O . ALA A 1 168 ? 45.770 32.094 45.203 1.00 87.88 166 ALA A O 1
ATOM 555 N N . THR A 1 169 ? 45.672 31.536 47.378 1.00 91.09 167 THR A N 1
ATOM 556 C CA . THR A 1 169 ? 45.477 30.109 47.117 1.00 83.21 167 THR A CA 1
ATOM 557 C C . THR A 1 169 ? 44.217 29.511 47.758 1.00 88.20 167 THR A C 1
ATOM 558 O O . THR A 1 169 ? 43.614 30.097 48.660 1.00 86.38 167 THR A O 1
ATOM 562 N N . GLY A 1 170 ? 43.830 28.333 47.277 1.00 86.72 168 GLY A N 1
ATOM 563 C CA . GLY A 1 170 ? 42.700 27.605 47.832 1.00 68.69 168 GLY A CA 1
ATOM 564 C C . GLY A 1 170 ? 42.877 27.156 49.275 1.00 73.92 168 GLY A C 1
ATOM 565 O O . GLY A 1 170 ? 43.989 27.000 49.786 1.00 66.95 168 GLY A O 1
ATOM 566 N N . LEU A 1 171 ? 41.755 26.929 49.938 1.00 55.81 169 LEU A N 1
ATOM 567 C CA . LEU A 1 171 ? 41.766 26.578 51.354 1.00 53.29 169 LEU A CA 1
ATOM 568 C C . LEU A 1 171 ? 42.400 25.213 51.601 1.00 69.28 169 LEU A C 1
ATOM 569 O O . LEU A 1 171 ? 43.089 25.024 52.603 1.00 54.13 169 LEU A O 1
ATOM 574 N N . TYR A 1 172 ? 42.180 24.268 50.686 1.00 63.06 170 TYR A N 1
ATOM 575 C CA . TYR A 1 172 ? 42.778 22.935 50.810 1.00 60.20 170 TYR A CA 1
ATOM 576 C C . TYR A 1 172 ? 44.299 22.969 50.718 1.00 67.23 170 TYR A C 1
ATOM 577 O O . TYR A 1 172 ? 44.984 22.278 51.475 1.00 64.17 170 TYR A O 1
ATOM 586 N N A ARG A 1 173 ? 44.819 23.758 49.776 0.50 68.23 171 ARG A N 1
ATOM 587 N N B ARG A 1 173 ? 44.811 23.782 49.801 0.50 68.58 171 ARG A N 1
ATOM 588 C CA A ARG A 1 173 ? 46.261 23.887 49.577 0.50 70.39 171 ARG A CA 1
ATOM 589 C CA B ARG A 1 173 ? 46.243 23.868 49.568 0.50 70.57 171 ARG A CA 1
ATOM 590 C C A ARG A 1 173 ? 46.900 24.441 50.836 0.50 73.01 171 ARG A C 1
ATOM 591 C C B ARG A 1 173 ? 46.959 24.537 50.741 0.50 73.04 171 ARG A C 1
ATOM 592 O O A ARG A 1 173 ? 47.921 23.933 51.299 0.50 71.05 171 ARG A O 1
ATOM 593 O O B ARG A 1 173 ? 48.098 24.195 51.049 0.50 75.31 171 ARG A O 1
ATOM 608 N N . LEU A 1 174 ? 46.281 25.476 51.400 1.00 74.34 172 LEU A N 1
ATOM 609 C CA . LEU A 1 174 ? 46.781 26.072 52.639 1.00 70.36 172 LEU A CA 1
ATOM 610 C C . LEU A 1 174 ? 46.836 25.049 53.763 1.00 62.90 172 LEU A C 1
ATOM 611 O O . LEU A 1 174 ? 47.823 24.969 54.493 1.00 64.22 172 LEU A O 1
ATOM 624 N N . ARG A 1 176 ? 46.935 21.720 53.632 1.00 64.72 174 ARG A N 1
ATOM 625 C CA . ARG A 1 176 ? 47.970 20.734 53.373 1.00 75.01 174 ARG A CA 1
ATOM 626 C C . ARG A 1 176 ? 49.318 21.363 53.680 1.00 65.55 174 ARG A C 1
ATOM 627 O O . ARG A 1 176 ? 50.193 20.728 54.269 1.00 69.28 174 ARG A O 1
ATOM 635 N N . ALA A 1 177 ? 49.455 22.632 53.302 1.00 74.82 175 ALA A N 1
ATOM 636 C CA . ALA A 1 177 ? 50.670 23.397 53.552 1.00 65.65 175 ALA A CA 1
ATOM 637 C C . ALA A 1 177 ? 51.031 23.430 55.036 1.00 61.47 175 ALA A C 1
ATOM 638 O O . ALA A 1 177 ? 52.204 23.441 55.399 1.00 81.66 175 ALA A O 1
ATOM 640 N N . ALA A 1 178 ? 50.022 23.446 55.896 1.00 69.87 176 ALA A N 1
ATOM 641 C CA . ALA A 1 178 ? 50.263 23.414 57.331 1.00 66.45 176 ALA A CA 1
ATOM 642 C C . ALA A 1 178 ? 50.391 21.974 57.820 1.00 77.75 176 ALA A C 1
ATOM 643 O O . ALA A 1 178 ? 50.434 21.715 59.020 1.00 67.22 176 ALA A O 1
ATOM 645 N N . GLY A 1 179 ? 50.439 21.032 56.885 1.00 74.22 177 GLY A N 1
ATOM 646 C CA . GLY A 1 179 ? 50.663 19.642 57.240 1.00 72.37 177 GLY A CA 1
ATOM 647 C C . GLY A 1 179 ? 49.439 18.878 57.713 1.00 73.27 177 GLY A C 1
ATOM 648 O O . GLY A 1 179 ? 49.566 17.847 58.372 1.00 66.56 177 GLY A O 1
ATOM 649 N N . ILE A 1 180 ? 48.253 19.385 57.392 1.00 67.94 178 ILE A N 1
ATOM 650 C CA . ILE A 1 180 ? 47.035 18.615 57.581 1.00 66.13 178 ILE A CA 1
ATOM 651 C C . ILE A 1 180 ? 46.930 17.609 56.439 1.00 71.20 178 ILE A C 1
ATOM 652 O O . ILE A 1 180 ? 47.221 17.924 55.283 1.00 64.77 178 ILE A O 1
ATOM 657 N N . THR A 1 181 ? 46.527 16.394 56.774 1.00 61.71 179 THR A N 1
ATOM 658 C CA . THR A 1 181 ? 46.245 15.377 55.779 1.00 50.32 179 THR A CA 1
ATOM 659 C C . THR A 1 181 ? 44.748 15.392 55.515 1.00 69.44 179 THR A C 1
ATOM 660 O O . THR A 1 181 ? 43.947 15.352 56.436 1.00 70.71 179 THR A O 1
ATOM 664 N N . LEU A 1 182 ? 44.376 15.493 54.250 1.00 60.41 180 LEU A N 1
ATOM 665 C CA . LEU A 1 182 ? 42.977 15.465 53.862 1.00 65.06 180 LEU A CA 1
ATOM 666 C C . LEU A 1 182 ? 42.714 14.090 53.260 1.00 51.71 180 LEU A C 1
ATOM 667 O O . LEU A 1 182 ? 43.293 13.733 52.2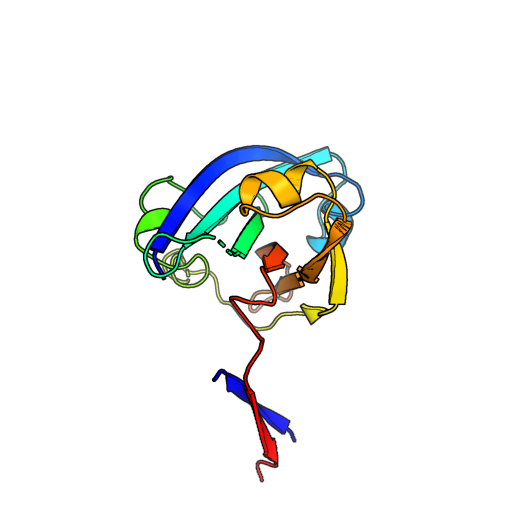44 1.00 70.64 180 LEU A O 1
ATOM 672 N N . HIS A 1 183 ? 41.874 13.303 53.910 1.00 50.78 181 HIS A N 1
ATOM 673 C CA . HIS A 1 183 ? 41.691 11.923 53.503 1.00 45.24 181 HIS A CA 1
ATOM 674 C C . HIS A 1 183 ? 40.318 11.657 52.859 1.00 48.09 181 HIS A C 1
ATOM 675 O O . HIS A 1 183 ? 40.218 10.922 51.881 1.00 47.88 181 HIS A O 1
ATOM 682 N N . SER A 1 184 ? 39.263 12.252 53.410 1.00 42.58 182 SER A N 1
ATOM 683 C CA . SER A 1 184 ? 37.944 12.128 52.816 1.00 40.84 182 SER A CA 1
ATOM 684 C C . SER A 1 184 ? 37.101 13.365 53.066 1.00 53.26 182 SER A C 1
ATOM 685 O O . SER A 1 184 ? 37.509 14.301 53.760 1.00 45.79 182 SER A O 1
ATOM 688 N N . ALA A 1 185 ? 35.909 13.345 52.494 1.00 44.05 183 ALA A N 1
ATOM 689 C CA . ALA A 1 185 ? 34.965 14.425 52.652 1.00 47.17 183 ALA A CA 1
ATOM 690 C C . ALA A 1 185 ? 33.596 13.852 52.453 1.00 48.98 183 ALA A C 1
ATOM 691 O O . ALA A 1 185 ? 33.420 12.915 51.691 1.00 45.63 183 ALA A O 1
ATOM 693 N N A ARG A 1 186 ? 32.630 14.453 53.125 0.50 46.04 184 ARG A N 1
ATOM 694 N N B ARG A 1 186 ? 32.611 14.385 53.163 0.50 46.03 184 ARG A N 1
ATOM 695 C CA A ARG A 1 186 ? 31.240 14.091 52.990 0.50 49.15 184 ARG A CA 1
ATOM 696 C CA B ARG A 1 186 ? 31.230 14.007 52.902 0.50 49.19 184 ARG A CA 1
ATOM 697 C C A ARG A 1 186 ? 30.560 15.280 52.305 0.50 49.56 184 ARG A C 1
ATOM 698 C C B ARG A 1 186 ? 30.467 15.225 52.373 0.50 49.76 184 ARG A C 1
ATOM 699 O O A ARG A 1 186 ? 30.789 16.422 52.698 0.50 45.52 184 ARG A O 1
ATOM 700 O O B ARG A 1 186 ? 30.544 16.316 52.934 0.50 46.19 184 ARG A O 1
ATOM 715 N N . GLN A 1 187 ? 29.775 15.027 51.255 1.00 48.65 185 GLN A N 1
ATOM 716 C CA . GLN A 1 187 ? 29.141 16.125 50.509 1.00 47.63 185 GLN A CA 1
ATOM 717 C C . GLN A 1 187 ? 27.659 15.934 50.215 1.00 48.75 185 GLN A C 1
ATOM 718 O O . GLN A 1 187 ? 27.208 14.844 49.886 1.00 50.80 185 GLN A O 1
ATOM 724 N N . SER A 1 188 ? 26.909 17.021 50.299 1.00 39.24 186 SER A N 1
ATOM 725 C CA . SER A 1 188 ? 25.519 17.018 49.876 1.00 59.85 186 SER A CA 1
ATOM 726 C C . SER A 1 188 ? 25.308 18.205 48.960 1.00 57.57 186 SER A C 1
ATOM 727 O O . SER A 1 188 ? 25.711 19.336 49.259 1.00 50.73 186 SER A O 1
ATOM 730 N N . ILE A 1 189 ? 24.684 17.959 47.824 1.00 49.21 187 ILE A N 1
ATOM 731 C CA . ILE A 1 189 ? 24.454 19.061 46.915 1.00 54.83 187 ILE A CA 1
ATOM 732 C C . ILE A 1 189 ? 22.961 19.259 46.776 1.00 53.10 187 ILE A C 1
ATOM 733 O O . ILE A 1 189 ? 22.210 18.287 46.643 1.00 44.08 187 ILE A O 1
ATOM 738 N N . GLY A 1 190 ? 22.535 20.516 46.881 1.00 50.75 188 GLY A N 1
ATOM 739 C CA . GLY A 1 190 ? 21.123 20.864 46.829 1.00 45.58 188 GLY A CA 1
ATOM 740 C C . GLY A 1 190 ? 20.847 22.208 46.175 1.00 53.08 188 GLY A C 1
ATOM 741 O O . GLY A 1 190 ? 21.735 22.834 45.578 1.00 48.36 188 GLY A O 1
ATOM 742 N N . ALA A 1 191 ? 19.600 22.653 46.280 1.00 47.05 189 ALA A N 1
ATOM 743 C CA . ALA A 1 191 ? 19.189 23.926 45.682 1.00 64.90 189 ALA A CA 1
ATOM 744 C C . ALA A 1 191 ? 18.201 24.624 46.603 1.00 67.20 189 ALA A C 1
ATOM 745 O O . ALA A 1 191 ? 17.354 23.968 47.217 1.00 54.58 189 ALA A O 1
ATOM 747 N N . ARG A 1 192 ? 18.302 25.950 46.673 1.00 65.06 190 ARG A N 1
ATOM 748 C CA . ARG A 1 192 ? 17.465 26.770 47.558 1.00 76.64 190 ARG A CA 1
ATOM 749 C C . ARG A 1 192 ? 17.052 28.072 46.881 1.00 63.98 190 ARG A C 1
ATOM 750 O O . ARG A 1 192 ? 17.749 28.571 45.987 1.00 58.80 190 ARG A O 1
ATOM 758 N N . ALA A 1 193 ? 15.934 28.637 47.329 1.00 81.15 191 ALA A N 1
ATOM 759 C CA . ALA A 1 193 ? 15.656 30.041 47.052 1.00 87.03 191 ALA A CA 1
ATOM 760 C C . ALA A 1 193 ? 16.526 30.880 47.984 1.00 72.68 191 ALA A C 1
ATOM 761 O O . ALA A 1 193 ? 16.572 30.636 49.187 1.00 69.73 191 ALA A O 1
ATOM 763 N N . ALA A 1 194 ? 17.225 31.854 47.412 1.00 84.65 192 ALA A N 1
ATOM 764 C CA . ALA A 1 194 ? 18.140 32.702 48.164 1.00 87.39 192 ALA A CA 1
ATOM 765 C C . ALA A 1 194 ? 17.388 33.710 49.007 1.00 91.81 192 ALA A C 1
ATOM 766 O O . ALA A 1 194 ? 16.450 34.346 48.531 1.00 98.60 192 ALA A O 1
ATOM 768 N N . THR A 1 195 ? 17.805 33.870 50.257 1.00 96.14 193 THR A N 1
ATOM 769 C CA . THR A 1 195 ? 17.258 34.941 51.075 1.00 107.60 193 THR A CA 1
ATOM 770 C C . THR A 1 195 ? 18.022 36.236 50.797 1.00 104.56 193 THR A C 1
ATOM 771 O O . THR A 1 195 ? 19.091 36.211 50.188 1.00 98.95 193 THR A O 1
ATOM 775 N N . SER A 1 196 ? 17.454 37.360 51.229 1.00 108.56 194 SER A N 1
ATOM 776 C CA . SER A 1 196 ? 17.993 38.685 50.921 1.00 101.43 194 SER A CA 1
ATOM 777 C C . SER A 1 196 ? 19.504 38.771 51.072 1.00 96.28 194 SER A C 1
ATOM 778 O O . SER A 1 196 ? 20.181 39.388 50.246 1.00 83.57 194 SER A O 1
ATOM 781 N N . GLY A 1 197 ? 20.025 38.159 52.132 1.00 93.89 195 GLY A N 1
ATOM 782 C CA . GLY A 1 197 ? 21.443 38.230 52.434 1.00 91.73 195 GLY A CA 1
ATOM 783 C C . GLY A 1 197 ? 22.312 37.712 51.309 1.00 93.50 195 GLY A C 1
ATOM 784 O O . GLY A 1 197 ? 23.084 38.467 50.720 1.00 89.31 195 GLY A O 1
ATOM 785 N N . GLU A 1 198 ? 22.181 36.424 51.002 1.00 95.26 196 GLU A N 1
ATOM 786 C CA . GLU A 1 198 ? 23.011 35.803 49.973 1.00 98.35 196 GLU A CA 1
ATOM 787 C C . GLU A 1 198 ? 22.645 36.295 48.581 1.00 96.17 196 GLU A C 1
ATOM 788 O O . GLU A 1 198 ? 23.506 36.377 47.705 1.00 88.18 196 GLU A O 1
ATOM 794 N N . ALA A 1 199 ? 21.374 36.636 48.382 1.00 94.64 197 ALA A N 1
ATOM 795 C CA . ALA A 1 199 ? 20.948 37.255 47.129 1.00 89.38 197 ALA A CA 1
ATOM 796 C C . ALA A 1 199 ? 21.737 38.545 46.848 1.00 95.66 197 ALA A C 1
ATOM 797 O O . ALA A 1 199 ? 22.214 38.757 45.732 1.00 91.08 197 ALA A O 1
ATOM 799 N N . GLU A 1 200 ? 21.893 39.392 47.864 1.00 96.47 198 GLU A N 1
ATOM 800 C CA . GLU A 1 200 ? 22.694 40.611 47.726 1.00 101.38 198 GLU A CA 1
ATOM 801 C C . GLU A 1 200 ? 24.176 40.326 47.449 1.00 104.97 198 GLU A C 1
ATOM 802 O O . GLU A 1 200 ? 24.741 40.821 46.469 1.00 93.48 198 GLU A O 1
ATOM 808 N N . ARG A 1 201 ? 24.793 39.522 48.313 1.00 110.18 199 ARG A N 1
ATOM 809 C CA . ARG A 1 201 ? 26.221 39.207 48.217 1.00 103.31 199 ARG A CA 1
ATOM 810 C C . ARG A 1 201 ? 26.635 38.766 46.816 1.00 104.11 199 ARG A C 1
ATOM 811 O O . ARG A 1 201 ? 27.777 38.980 46.399 1.00 105.88 199 ARG A O 1
ATOM 819 N N . LEU A 1 202 ? 25.701 38.153 46.093 1.00 100.53 200 LEU A N 1
ATOM 820 C CA . LEU A 1 202 ? 26.011 37.522 44.813 1.00 92.86 200 LEU A CA 1
ATOM 821 C C . LEU A 1 202 ? 25.509 38.312 43.599 1.00 101.77 200 LEU A C 1
ATOM 822 O O . LEU A 1 202 ? 25.946 38.063 42.478 1.00 90.58 200 LEU A O 1
ATOM 827 N N . GLY A 1 203 ? 24.601 39.259 43.823 1.00 109.23 201 GLY A N 1
ATOM 828 C CA . GLY A 1 203 ? 24.076 40.092 42.750 1.00 97.54 201 GLY A CA 1
ATOM 829 C C . GLY A 1 203 ? 22.798 39.527 42.161 1.00 89.86 201 GLY A C 1
ATOM 830 O O . GLY A 1 203 ? 22.578 39.568 40.947 1.00 96.70 201 GLY A O 1
ATOM 831 N N . GLU A 1 204 ? 21.948 39.001 43.033 1.00 85.82 202 GLU A N 1
ATOM 832 C CA . GLU A 1 204 ? 20.753 38.288 42.606 1.00 86.29 202 GLU A CA 1
ATOM 833 C C . GLU A 1 204 ? 19.538 38.695 43.440 1.00 84.54 202 GLU A C 1
ATOM 834 O O . GLU A 1 204 ? 19.671 39.126 44.590 1.00 81.16 202 GLU A O 1
ATOM 840 N N . ASP A 1 205 ? 18.350 38.547 42.865 1.00 90.57 203 ASP A N 1
ATOM 841 C CA . ASP A 1 205 ? 17.117 38.887 43.576 1.00 93.19 203 ASP A CA 1
ATOM 842 C C . ASP A 1 205 ? 16.782 37.854 44.636 1.00 81.06 203 ASP A C 1
ATOM 843 O O . ASP A 1 205 ? 16.928 36.655 44.413 1.00 83.38 203 ASP A O 1
ATOM 848 N N . ALA A 1 206 ? 16.320 38.323 45.789 1.00 89.68 204 ALA A N 1
ATOM 849 C CA . ALA A 1 206 ? 15.866 37.422 46.839 1.00 89.44 204 ALA A CA 1
ATOM 850 C C . ALA A 1 206 ? 14.809 36.465 46.282 1.00 85.87 204 ALA A C 1
ATOM 851 O O . ALA A 1 206 ? 13.824 36.900 45.679 1.00 92.12 204 ALA A O 1
ATOM 853 N N . GLY A 1 207 ? 15.032 35.166 46.470 1.00 77.58 205 GLY A N 1
ATOM 854 C CA . GLY A 1 207 ? 14.121 34.143 45.978 1.00 83.45 205 GLY A CA 1
ATOM 855 C C . GLY A 1 207 ? 14.648 33.409 44.756 1.00 84.72 205 GLY A C 1
ATOM 856 O O . GLY A 1 207 ? 14.164 32.326 44.409 1.00 73.09 205 GLY A O 1
ATOM 857 N N . ALA A 1 208 ? 15.639 34.005 44.096 1.00 87.13 206 ALA A N 1
ATOM 858 C CA . ALA A 1 208 ? 16.224 33.412 42.901 1.00 83.04 206 ALA A CA 1
ATOM 859 C C . ALA A 1 208 ? 16.984 32.152 43.281 1.00 86.00 206 ALA A C 1
ATOM 860 O O . ALA A 1 208 ? 17.752 32.152 44.244 1.00 78.11 206 ALA A O 1
ATOM 862 N N . PRO A 1 209 ? 16.765 31.070 42.524 1.00 78.66 207 PRO A N 1
ATOM 863 C CA . PRO A 1 209 ? 17.352 29.756 42.787 1.00 72.67 207 PRO A CA 1
ATOM 864 C C . PRO A 1 209 ? 18.871 29.830 42.948 1.00 78.80 207 PRO A C 1
ATOM 865 O O . PRO A 1 209 ? 19.554 30.451 42.129 1.00 62.12 207 PRO A O 1
ATOM 869 N N . LEU A 1 210 ? 19.393 29.205 44.000 1.00 79.50 208 LEU A N 1
ATOM 870 C CA . LEU A 1 210 ? 20.837 29.094 44.166 1.00 69.82 208 LEU A CA 1
ATOM 871 C C . LEU A 1 210 ? 21.246 27.636 44.257 1.00 55.72 208 LEU A C 1
ATOM 872 O O . LEU A 1 210 ? 20.479 26.788 44.733 1.00 61.78 208 LEU A O 1
ATOM 877 N N . LEU A 1 211 ? 22.459 27.346 43.804 1.00 55.56 209 LEU A N 1
ATOM 878 C CA . LEU A 1 211 ? 23.010 26.012 43.960 1.00 60.81 209 LEU A CA 1
ATOM 879 C C . LEU A 1 211 ? 23.672 25.986 45.328 1.00 54.66 209 LEU A C 1
ATOM 880 O O . LEU A 1 211 ? 24.419 26.894 45.684 1.00 52.90 209 LEU A O 1
ATOM 885 N N . THR A 1 212 ? 23.372 24.971 46.118 1.00 49.38 210 THR A N 1
ATOM 886 C CA . THR A 1 212 ? 23.990 24.892 47.427 1.00 68.94 210 THR A CA 1
ATOM 887 C C . THR A 1 212 ? 24.816 23.631 47.590 1.00 58.78 210 THR A C 1
ATOM 888 O O . THR A 1 212 ? 24.518 22.584 47.012 1.00 51.54 210 THR A O 1
ATOM 900 N N . GLU A 1 214 ? 27.089 21.498 50.928 1.00 54.11 212 GLU A N 1
ATOM 901 C CA . GLU A 1 214 ? 27.659 21.393 52.264 1.00 60.67 212 GLU A CA 1
ATOM 902 C C . GLU A 1 214 ? 28.691 20.286 52.247 1.00 48.32 212 GLU A C 1
ATOM 903 O O . GLU A 1 214 ? 28.467 19.233 51.656 1.00 45.20 212 GLU A O 1
ATOM 909 N N . ARG A 1 215 ? 29.830 20.532 52.880 1.00 45.73 213 ARG A N 1
ATOM 910 C CA . ARG A 1 215 ? 30.901 19.558 52.866 1.00 51.50 213 ARG A CA 1
ATOM 911 C C . ARG A 1 215 ? 31.591 19.467 54.229 1.00 53.97 213 ARG A C 1
ATOM 912 O O . ARG A 1 215 ? 31.833 20.489 54.874 1.00 47.38 213 ARG A O 1
ATOM 920 N N . THR A 1 216 ? 31.901 18.251 54.678 1.00 52.02 214 THR A N 1
ATOM 921 C CA . THR A 1 216 ? 32.812 18.106 55.812 1.00 54.74 214 THR A CA 1
ATOM 922 C C . THR A 1 216 ? 34.051 17.353 55.390 1.00 40.74 214 THR A C 1
ATOM 923 O O . THR A 1 216 ? 33.960 16.268 54.838 1.00 52.35 214 THR A O 1
ATOM 927 N N . THR A 1 217 ? 35.214 17.889 55.726 1.00 51.67 215 THR A N 1
ATOM 928 C CA . THR A 1 217 ? 36.466 17.241 55.361 1.00 47.62 215 THR A CA 1
ATOM 929 C C . THR A 1 217 ? 37.205 16.661 56.574 1.00 42.65 215 THR A C 1
ATOM 930 O O . THR A 1 217 ? 37.389 17.338 57.580 1.00 45.37 215 THR A O 1
ATOM 934 N N . PHE A 1 218 ? 37.652 15.416 56.449 1.00 43.35 216 PHE A N 1
ATOM 935 C CA . PHE A 1 218 ? 38.361 14.725 57.520 1.00 47.93 216 PHE A CA 1
ATOM 936 C C . PHE A 1 218 ? 39.814 14.417 57.182 1.00 48.70 216 PHE A C 1
ATOM 937 O O . PHE A 1 218 ? 40.174 14.278 56.010 1.00 47.39 216 PHE A O 1
ATOM 945 N N . ASP A 1 219 ? 40.644 14.286 58.217 1.00 40.60 217 ASP A N 1
ATOM 946 C CA . ASP A 1 219 ? 42.038 13.893 58.019 1.00 40.05 217 ASP A CA 1
ATOM 947 C C . ASP A 1 219 ? 42.286 12.376 58.135 1.00 47.66 217 ASP A C 1
ATOM 948 O O . ASP A 1 219 ? 41.339 11.592 58.205 1.00 43.21 217 ASP A O 1
ATOM 953 N N . ASP A 1 220 ? 43.557 11.980 58.118 1.00 54.85 218 ASP A N 1
ATOM 954 C CA . ASP A 1 220 ? 43.985 10.583 58.302 1.00 65.62 218 ASP A CA 1
ATOM 955 C C . ASP A 1 220 ? 43.366 9.851 59.502 1.00 62.82 218 ASP A C 1
ATOM 956 O O . ASP A 1 220 ? 43.195 8.628 59.504 1.00 61.16 218 ASP A O 1
ATOM 961 N N . THR A 1 221 ? 43.069 10.605 60.543 1.00 48.72 219 THR A N 1
ATOM 962 C CA . THR A 1 221 ? 42.680 10.021 61.810 1.00 53.22 219 THR A CA 1
ATOM 963 C C . THR A 1 221 ? 41.158 10.051 61.986 1.00 58.29 219 THR A C 1
ATOM 964 O O . THR A 1 221 ? 40.619 9.620 63.005 1.00 54.52 219 THR A O 1
ATOM 968 N N . GLY A 1 222 ? 40.468 10.548 60.970 1.00 50.28 220 GLY A N 1
ATOM 969 C CA . GLY A 1 222 ? 39.018 10.524 60.963 1.00 55.86 220 GLY A CA 1
ATOM 970 C C . GLY A 1 222 ? 38.380 11.643 61.760 1.00 50.79 220 GLY A C 1
ATOM 971 O O . GLY A 1 222 ? 37.258 11.500 62.240 1.00 56.62 220 GLY A O 1
ATOM 972 N N . ARG A 1 223 ? 39.101 12.752 61.910 1.00 47.43 221 ARG A N 1
ATOM 973 C CA . A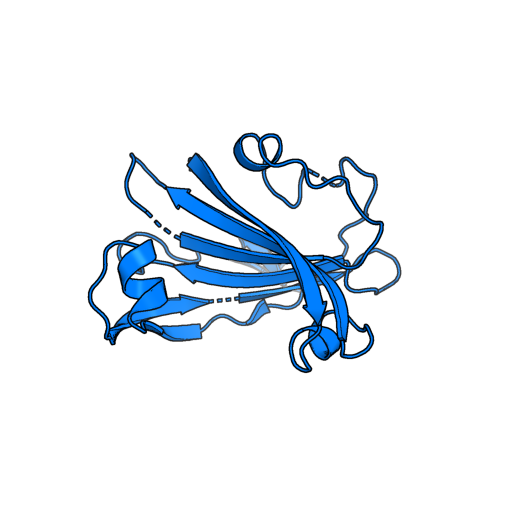RG A 1 223 ? 38.570 13.949 62.562 1.00 62.18 221 ARG A CA 1
ATOM 974 C C . ARG A 1 223 ? 38.200 15.015 61.537 1.00 61.73 221 ARG A C 1
ATOM 975 O O . ARG A 1 223 ? 38.910 15.215 60.542 1.00 44.99 221 ARG A O 1
ATOM 983 N N . ALA A 1 224 ? 37.086 15.700 61.772 1.00 48.77 222 ALA A N 1
ATOM 984 C CA . ALA A 1 224 ? 36.718 16.807 60.898 1.00 46.45 222 ALA A CA 1
ATOM 985 C C . ALA A 1 224 ? 37.780 17.877 60.996 1.00 42.34 222 ALA A C 1
ATOM 986 O O . ALA A 1 224 ? 38.320 18.162 62.054 1.00 50.09 222 ALA A O 1
ATOM 988 N N . VAL A 1 225 ? 38.082 18.473 59.863 1.00 42.68 223 VAL A N 1
ATOM 989 C CA . VAL A 1 225 ? 39.198 19.376 59.786 1.00 40.59 223 VAL A CA 1
ATOM 990 C C . VAL A 1 225 ? 38.629 20.692 59.208 1.00 41.17 223 VAL A C 1
ATOM 991 O O . VAL A 1 225 ? 39.187 21.780 59.378 1.00 37.60 223 VAL A O 1
ATOM 995 N N . GLU A 1 226 ? 37.459 20.578 58.589 1.00 42.85 224 GLU A N 1
ATOM 996 C CA . GLU A 1 226 ? 36.858 21.683 57.871 1.00 43.61 224 GLU A CA 1
ATOM 997 C C . GLU A 1 226 ? 35.386 21.371 57.583 1.00 41.34 224 GLU A C 1
ATOM 998 O O . GLU A 1 226 ? 35.030 20.249 57.219 1.00 44.73 224 GLU A O 1
ATOM 1004 N N . PHE A 1 227 ? 34.535 22.369 57.778 1.00 44.10 225 PHE A N 1
ATOM 1005 C CA . PHE A 1 227 ? 33.141 22.298 57.379 1.00 44.25 225 PHE A CA 1
ATOM 1006 C C . PHE A 1 227 ? 32.792 23.509 56.519 1.00 53.55 225 PHE A C 1
ATOM 1007 O O . PHE A 1 227 ? 33.015 24.654 56.909 1.00 43.80 225 PHE A O 1
ATOM 1015 N N . GLY A 1 228 ? 32.220 23.261 55.355 1.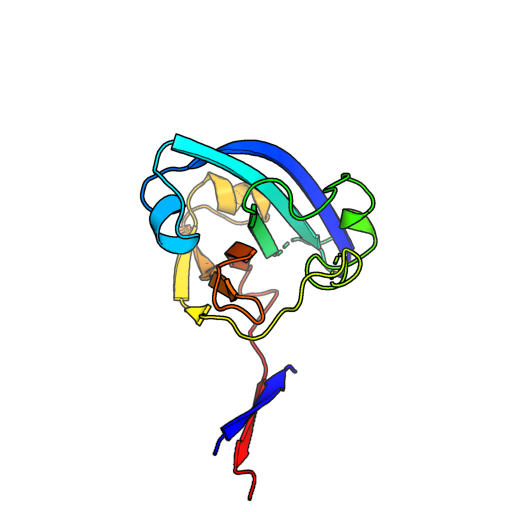00 39.04 226 GLY A N 1
ATOM 1016 C CA . GLY A 1 228 ? 31.902 24.343 54.452 1.00 42.96 226 GLY A CA 1
ATOM 1017 C C . GLY A 1 228 ? 30.436 24.352 54.102 1.00 47.09 226 GLY A C 1
ATOM 1018 O O . GLY A 1 228 ? 29.789 23.314 53.963 1.00 45.78 226 GLY A O 1
ATOM 1019 N N . THR A 1 229 ? 29.907 25.554 53.970 1.00 45.93 227 THR A N 1
ATOM 1020 C CA . THR A 1 229 ? 28.522 25.734 53.578 1.00 45.30 227 THR A CA 1
ATOM 1021 C C . THR A 1 229 ? 28.528 26.805 52.482 1.00 51.23 227 THR A C 1
ATOM 1022 O O . THR A 1 229 ? 28.862 27.966 52.723 1.00 54.82 227 THR A O 1
ATOM 1026 N N . HIS A 1 230 ? 28.199 26.388 51.263 1.00 55.04 228 HIS A N 1
ATOM 1027 C CA . HIS A 1 230 ? 28.418 27.225 50.091 1.00 43.06 228 HIS A CA 1
ATOM 1028 C C . HIS A 1 230 ? 27.171 27.445 49.255 1.00 43.66 228 HIS A C 1
ATOM 1029 O O . HIS A 1 230 ? 26.279 26.602 49.219 1.00 47.18 228 HIS A O 1
ATOM 1036 N N . THR A 1 231 ? 27.142 28.591 48.573 1.00 61.91 229 THR A N 1
ATOM 1037 C CA . THR A 1 231 ? 26.110 28.941 47.592 1.00 59.27 229 THR A CA 1
ATOM 1038 C C . THR A 1 231 ? 26.741 29.305 46.248 1.00 51.74 229 THR A C 1
ATOM 1039 O O . THR A 1 231 ? 27.814 29.921 46.185 1.00 47.78 229 THR A O 1
ATOM 1043 N N . TYR A 1 232 ? 26.067 28.926 45.172 1.00 49.03 230 TYR A N 1
ATOM 1044 C CA . TYR A 1 232 ? 26.564 29.205 43.830 1.00 60.72 230 TYR A CA 1
ATOM 1045 C C . TYR A 1 232 ? 25.460 29.754 42.948 1.00 55.98 230 TYR A C 1
ATOM 1046 O O . TYR A 1 232 ? 24.344 29.213 42.942 1.00 50.38 230 TYR A O 1
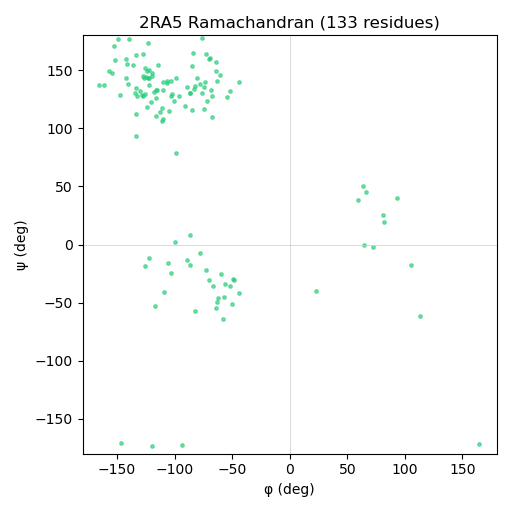ATOM 1055 N N . ARG A 1 233 ? 25.779 30.809 42.197 1.00 53.33 231 ARG A N 1
ATOM 1056 C CA . ARG A 1 233 ? 24.877 31.333 41.158 1.00 69.89 231 ARG A CA 1
ATOM 1057 C C . ARG A 1 233 ? 24.756 30.327 40.015 1.00 55.32 231 ARG A C 1
ATOM 1058 O O . ARG A 1 233 ? 25.734 30.108 39.288 1.00 54.23 231 ARG A O 1
ATOM 1066 N N . PRO A 1 234 ? 23.574 29.687 39.872 1.00 43.21 232 PRO A N 1
ATOM 1067 C CA . PRO A 1 234 ? 23.386 28.591 38.903 1.00 59.83 232 PRO A CA 1
ATOM 1068 C C . PRO A 1 234 ? 23.655 28.984 37.447 1.00 62.71 232 PRO A C 1
ATOM 1069 O O . PRO A 1 234 ? 23.997 28.123 36.641 1.00 75.48 232 PRO A O 1
ATOM 1073 N N . SER A 1 235 ? 23.518 30.265 37.125 1.00 65.09 233 SER A N 1
ATOM 1074 C CA . SER A 1 235 ? 23.808 30.762 35.783 1.00 73.23 233 SER A CA 1
ATOM 1075 C C . SER A 1 235 ? 25.310 30.901 35.580 1.00 71.07 233 SER A C 1
ATOM 1076 O O . SER A 1 235 ? 25.769 31.175 34.475 1.00 79.10 233 SER A O 1
ATOM 1079 N N . ARG A 1 236 ? 26.083 30.718 36.642 1.00 63.47 234 ARG A N 1
ATOM 1080 C CA . ARG A 1 236 ? 27.510 31.018 36.579 1.00 68.37 234 ARG A CA 1
ATOM 1081 C C . ARG A 1 236 ? 28.383 29.806 36.917 1.00 55.72 234 ARG A C 1
ATOM 1082 O O . ARG A 1 236 ? 29.601 29.804 36.707 1.00 50.75 234 ARG A O 1
ATOM 1090 N N . TYR A 1 237 ? 27.751 28.765 37.442 1.00 54.56 235 TYR A N 1
ATOM 1091 C CA . TYR A 1 237 ? 28.497 27.617 37.950 1.00 61.64 235 TYR A CA 1
ATOM 1092 C C . TYR A 1 237 ? 27.672 26.333 37.919 1.00 53.40 235 TYR A C 1
ATOM 1093 O O . TYR A 1 237 ? 26.450 26.369 38.095 1.00 50.31 235 TYR A O 1
ATOM 1102 N N . SER A 1 238 ? 28.343 25.202 37.700 1.00 52.16 236 SER A N 1
ATOM 1103 C CA . SER A 1 238 ? 27.729 23.890 37.951 1.00 45.86 236 SER A CA 1
ATOM 1104 C C . SER A 1 238 ? 28.768 22.822 38.307 1.00 46.43 236 SER A C 1
ATOM 1105 O O . SER A 1 238 ? 29.961 22.964 38.016 1.00 46.83 236 SER A O 1
ATOM 1108 N N . PHE A 1 239 ? 28.321 21.760 38.963 1.00 41.02 237 PHE A N 1
ATOM 1109 C CA . PHE A 1 239 ? 29.248 20.704 39.358 1.00 48.00 237 PHE A CA 1
ATOM 1110 C C . PHE A 1 239 ? 29.424 19.750 38.202 1.00 43.28 237 PHE A C 1
ATOM 1111 O O . PHE A 1 239 ? 28.479 19.115 37.752 1.00 48.04 237 PHE A O 1
ATOM 1119 N N . GLU A 1 240 ? 30.639 19.692 37.689 1.00 45.85 238 GLU A N 1
ATOM 1120 C CA . GLU A 1 240 ? 30.912 18.895 36.504 1.00 55.11 238 GLU A CA 1
ATOM 1121 C C . GLU A 1 240 ? 31.868 17.801 36.902 1.00 59.26 238 GLU A C 1
ATOM 1122 O O . GLU A 1 240 ? 32.922 18.067 37.466 1.00 59.23 238 GLU A O 1
ATOM 1128 N N . PHE A 1 241 ? 31.505 16.563 36.620 1.00 51.55 239 PHE A N 1
ATOM 1129 C CA . PHE A 1 241 ? 32.442 15.487 36.847 1.00 51.72 239 PHE A CA 1
ATOM 1130 C C . PHE A 1 241 ? 32.237 14.272 35.944 1.00 60.83 239 PHE A C 1
ATOM 1131 O O . PHE A 1 241 ? 31.267 14.170 35.190 1.00 49.78 239 PHE A O 1
ATOM 1139 N N . GLN A 1 242 ? 33.198 13.367 36.020 1.00 51.24 240 GLN A N 1
ATOM 1140 C CA . GLN A 1 242 ? 33.156 12.136 35.282 1.00 54.43 240 GLN A CA 1
ATOM 1141 C C . GLN A 1 242 ? 33.237 11.017 36.301 1.00 51.07 240 GLN A C 1
ATOM 1142 O O . GLN A 1 242 ? 34.001 11.097 37.252 1.00 46.36 240 GLN A O 1
ATOM 1148 N N . LEU A 1 243 ? 32.421 9.989 36.107 1.00 48.79 241 LEU A N 1
ATOM 1149 C CA . LEU A 1 243 ? 32.479 8.767 36.903 1.00 47.00 241 LEU A CA 1
ATOM 1150 C C . LEU A 1 243 ? 33.089 7.649 36.072 1.00 45.94 241 LEU A C 1
ATOM 1151 O O . LEU A 1 243 ? 32.779 7.512 34.895 1.00 52.42 241 LEU A O 1
ATOM 1156 N N . LEU A 1 244 ? 33.948 6.846 36.679 1.00 57.97 242 LEU A N 1
ATOM 1157 C CA . LEU A 1 244 ? 34.638 5.792 35.945 1.00 57.40 242 LEU A CA 1
ATOM 1158 C C . LEU A 1 244 ? 34.580 4.487 36.701 1.00 55.48 242 LEU A C 1
ATOM 1159 O O . LEU A 1 244 ? 34.971 4.435 37.858 1.00 56.78 242 LEU A O 1
ATOM 1164 N N . VAL A 1 245 ? 34.133 3.423 36.050 1.00 65.60 243 VAL A N 1
ATOM 1165 C CA . VAL A 1 245 ? 34.319 2.097 36.628 1.00 64.92 243 VAL A CA 1
ATOM 1166 C C . VAL A 1 245 ? 35.791 1.693 36.473 1.00 72.08 243 VAL A C 1
ATOM 1167 O O . VAL A 1 245 ? 36.294 1.575 35.358 1.00 82.87 243 VAL A O 1
ATOM 1171 N N . ARG A 1 246 ? 36.489 1.512 37.592 1.00 81.80 244 ARG A N 1
ATOM 1172 C CA . ARG A 1 246 ? 37.920 1.238 37.533 1.00 96.89 244 ARG A CA 1
ATOM 1173 C C . ARG A 1 246 ? 38.249 -0.135 38.085 1.00 113.18 244 ARG A C 1
ATOM 1174 O O . ARG A 1 246 ? 38.147 -0.364 39.288 1.00 125.49 244 ARG A O 1
ATOM 1182 N N . PRO A 1 247 ? 38.662 -1.051 37.201 1.00 125.42 245 PRO A N 1
ATOM 1183 C CA . PRO A 1 247 ? 39.088 -2.407 37.560 1.00 132.14 245 PRO A CA 1
ATOM 1184 C C . PRO A 1 247 ? 39.899 -2.448 38.868 1.00 134.49 245 PRO A C 1
ATOM 1185 O O . PRO A 1 247 ? 39.356 -2.765 39.942 1.00 103.29 245 PRO A O 1
#

Foldseek 3Di:
DKDKDWDFFKAKDDWDKWFADPVRCVLQVHDGGDIWIWTWMWGDHPPATKIKIKIFHPDQADPDGPVVRVDPPVVSVVSVFAWDDKDDDKDKFQAAPVVCVVRVHDGGPIWIWWMFTDGPVGGTGMIMTMTHDPVVDDTGMDMDDDD

Solvent-accessible surface area: 8666 Å² total

Sequence (147 aa):
GLLVRRRPATKVLVNTVVPATAEEIAAALGVAEDSEVHRIERLRLTHGEPAYLCNYLPPGLVDLDDTGQLEATGLYRRLRAAGITLHSARRQSIGARAATSGEAERLGEDAGAPLLTERTTFDDTGRAVEFGTHTYRPSRYSFEFQLLVRP

Nearest PDB structures (foldseek):
  2ra5-assembly1_A-2  TM=1.005E+00  e=2.436E-25  Streptomyces coelicolor A3(2)
  3eet-assembly1_A-2  TM=8.469E-01  e=1.097E-07  Streptomyces avermitilis
  2fa1-assembly1_B  TM=7.834E-01  e=1.583E-07  Escherichia coli
  3edp-assembly1_B  TM=8.095E-01  e=2.172E-06  Listeria innocua
  3edp-assembly1_A  TM=8.136E-01  e=4.072E-06  Listeria innocua

InterPro domains:
  IPR000524 Transcription regulator HTH, GntR [PF00392] (16-78)
  IPR000524 Transcription regulator HTH, GntR [PR00035] (38-52)
  IPR000524 Transcription regulator HTH, GntR [PR00035] (52-68)
  IPR000524 Transcription regulator HTH, GntR [PS50949] (13-81)
  IPR000524 Transcription regulator HTH, GntR [SM00345] (19-78)
  IPR000524 Transcription regulator HTH, GntR [cd07377] (14-78)
  IPR011663 UbiC transcription regulator-associated [PF07702] (99-235)
  IPR011663 UbiC transcription regulator-associated [SM00866] (98-236)
  IPR028978 Chorismate pyruvate-lyase/UbiC transcription regulator-associated domain superfamily [G3DSA:3.40.1410.10] (76-231)
  IPR028978 Chorismate pyruvate-lyase/UbiC transcription regulator-associated domain superfamily [SSF64288] (66-240)
  IPR036388 Winged helix-like DNA-binding domain superfamily [G3DSA:1.10.10.10] (3-75)
  IPR036390 Winged helix DNA-binding domain superfamily [SSF46785] (8-87)
  IPR050679 Bacterial HTH-type transcriptional regulator [PTHR44846] (9-241)

Organism: Streptomyces coelicolor (strain ATCC BAA-471 / A3(2) / M145) (NCBI:txid100226)